Protein AF-A0A353NPL4-F1 (afdb_monomer_lite)

Structure (mmCIF, N/CA/C/O backbone):
data_AF-A0A353NPL4-F1
#
_entry.id   AF-A0A353NPL4-F1
#
loop_
_atom_site.group_PDB
_atom_site.id
_atom_site.type_symbol
_atom_site.label_atom_id
_atom_site.label_alt_id
_atom_site.label_comp_id
_atom_site.label_asym_id
_atom_site.label_entity_id
_atom_site.label_seq_id
_atom_site.pdbx_PDB_ins_code
_atom_site.Cartn_x
_atom_site.Cartn_y
_atom_site.Cartn_z
_atom_site.occupancy
_atom_site.B_iso_or_equiv
_atom_site.auth_seq_id
_atom_site.auth_comp_id
_atom_site.auth_asym_id
_atom_site.auth_atom_id
_atom_site.pdbx_PDB_model_num
ATOM 1 N N . ARG A 1 1 ? 13.552 -7.178 8.904 1.00 84.06 1 ARG A N 1
ATOM 2 C CA . ARG A 1 1 ? 13.589 -5.903 9.661 1.00 84.06 1 ARG A CA 1
ATOM 3 C C . ARG A 1 1 ? 12.251 -5.176 9.769 1.00 84.06 1 ARG A C 1
ATOM 5 O O . ARG A 1 1 ? 11.878 -4.903 10.892 1.00 84.06 1 ARG A O 1
ATOM 12 N N . ALA A 1 2 ? 11.529 -4.836 8.691 1.00 92.69 2 ALA A N 1
ATOM 13 C CA . ALA A 1 2 ? 10.219 -4.174 8.851 1.00 92.69 2 ALA A CA 1
ATOM 14 C C . ALA A 1 2 ? 9.229 -5.041 9.655 1.00 92.69 2 ALA A C 1
ATOM 16 O O . ALA A 1 2 ? 8.638 -4.564 10.614 1.00 92.69 2 ALA A O 1
ATOM 17 N N . GLU A 1 3 ? 9.131 -6.332 9.315 1.00 94.00 3 GLU A N 1
ATOM 18 C CA . GLU A 1 3 ? 8.279 -7.280 10.048 1.00 94.00 3 GLU A CA 1
ATOM 19 C C . GLU A 1 3 ? 8.716 -7.448 11.507 1.00 94.00 3 GLU A C 1
ATOM 21 O O . GLU A 1 3 ? 7.884 -7.305 12.385 1.00 94.00 3 GLU A O 1
ATOM 26 N N . GLU A 1 4 ? 10.010 -7.657 11.772 1.00 96.38 4 GLU A N 1
ATOM 27 C CA . GLU A 1 4 ? 10.558 -7.761 13.140 1.00 96.38 4 GLU A CA 1
ATOM 28 C C . GLU A 1 4 ? 10.195 -6.543 14.011 1.00 96.38 4 GLU A C 1
ATOM 30 O O . GLU A 1 4 ? 9.743 -6.695 15.138 1.00 96.38 4 GLU A O 1
ATOM 35 N N . LEU A 1 5 ? 10.339 -5.323 13.480 1.00 96.12 5 LEU A N 1
ATOM 36 C CA . LEU A 1 5 ? 10.001 -4.102 14.220 1.00 96.12 5 LEU A CA 1
ATOM 37 C C . LEU A 1 5 ? 8.493 -3.993 14.485 1.00 96.12 5 LEU A C 1
ATOM 39 O O . LEU A 1 5 ? 8.087 -3.559 15.561 1.00 96.12 5 LEU A O 1
ATOM 43 N N . ALA A 1 6 ? 7.661 -4.403 13.528 1.00 95.75 6 ALA A N 1
ATOM 44 C CA . ALA A 1 6 ? 6.217 -4.462 13.720 1.00 95.75 6 ALA A CA 1
ATOM 45 C C . ALA A 1 6 ? 5.819 -5.550 14.739 1.00 95.75 6 ALA A C 1
ATOM 47 O O . ALA A 1 6 ? 4.931 -5.314 15.552 1.00 95.75 6 ALA A O 1
ATOM 48 N N . GLU A 1 7 ? 6.506 -6.699 14.759 1.00 95.56 7 GLU A N 1
ATOM 49 C CA . GLU A 1 7 ? 6.334 -7.747 15.780 1.00 95.56 7 GLU A CA 1
ATOM 50 C C . GLU A 1 7 ? 6.684 -7.232 17.188 1.00 95.56 7 GLU A C 1
ATOM 52 O O . GLU A 1 7 ? 6.013 -7.580 18.158 1.00 95.56 7 GLU A O 1
ATOM 57 N N . GLU A 1 8 ? 7.673 -6.343 17.301 1.00 95.75 8 GLU A N 1
ATOM 58 C CA . GLU A 1 8 ? 8.025 -5.635 18.541 1.00 95.75 8 GLU A CA 1
ATOM 59 C C . GLU A 1 8 ? 7.064 -4.473 18.886 1.00 95.75 8 GLU A C 1
ATOM 61 O O . GLU A 1 8 ? 7.218 -3.824 19.923 1.00 95.75 8 GLU A O 1
ATOM 66 N N . GLY A 1 9 ? 6.063 -4.193 18.043 1.00 91.31 9 GLY A N 1
ATOM 67 C CA . GLY A 1 9 ? 5.085 -3.115 18.234 1.00 91.31 9 GLY A CA 1
ATOM 68 C C . GLY A 1 9 ? 5.601 -1.713 17.884 1.00 91.31 9 GLY A C 1
ATOM 69 O O . GLY A 1 9 ? 4.967 -0.711 18.224 1.00 91.31 9 GLY A O 1
ATOM 70 N N . LEU A 1 10 ? 6.744 -1.613 17.202 1.00 95.19 10 LEU A N 1
ATOM 71 C CA . LEU A 1 10 ? 7.374 -0.351 16.811 1.00 95.19 10 LEU A CA 1
ATOM 72 C C . LEU A 1 10 ? 6.780 0.178 15.499 1.00 95.19 10 LEU A C 1
ATOM 74 O O . LEU A 1 10 ? 7.412 0.144 14.444 1.00 95.19 10 LEU A O 1
ATOM 78 N N . LEU A 1 11 ? 5.55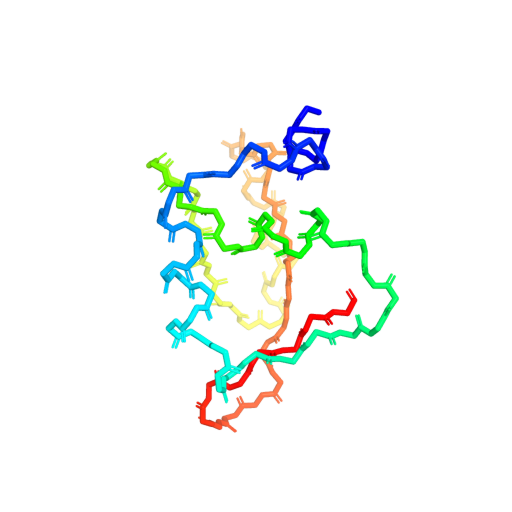6 0.699 15.584 1.00 94.12 11 LEU A N 1
ATOM 79 C CA . LEU A 1 11 ? 4.833 1.308 14.466 1.00 94.12 11 LEU A CA 1
ATOM 80 C C . LEU A 1 11 ? 4.696 2.826 14.654 1.00 94.12 11 LEU A C 1
ATOM 82 O O . LEU A 1 11 ? 4.482 3.300 15.776 1.00 94.12 11 LEU A O 1
ATOM 86 N N . PRO A 1 12 ? 4.763 3.626 13.576 1.00 94.88 12 PRO A N 1
ATOM 87 C CA . PRO A 1 12 ? 4.490 5.052 13.667 1.00 94.88 12 PRO A CA 1
ATOM 88 C C . PRO A 1 12 ? 3.014 5.303 13.992 1.00 94.88 12 PRO A C 1
ATOM 90 O O . PRO A 1 12 ? 2.123 4.609 13.509 1.00 94.88 12 PRO A O 1
ATOM 93 N N . ALA A 1 13 ? 2.729 6.379 14.731 1.00 94.94 13 ALA A N 1
ATOM 94 C CA . ALA A 1 13 ? 1.357 6.741 15.104 1.00 94.94 13 ALA A CA 1
ATOM 95 C C . ALA A 1 13 ? 0.415 6.928 13.893 1.00 94.94 13 ALA A C 1
ATOM 97 O O . ALA A 1 13 ? -0.797 6.757 14.008 1.00 94.94 13 ALA A O 1
ATOM 98 N N . GLY A 1 14 ? 0.970 7.277 12.726 1.00 96.31 14 GLY A N 1
ATOM 99 C CA . GLY A 1 14 ? 0.216 7.389 11.479 1.00 96.31 14 GLY A CA 1
ATOM 100 C C . GLY A 1 14 ? -0.364 6.061 10.984 1.00 96.31 14 GLY A C 1
ATOM 101 O O . GLY A 1 14 ? -1.412 6.084 10.347 1.00 96.31 14 GLY A O 1
ATOM 102 N N . ALA A 1 15 ? 0.250 4.920 11.323 1.00 96.00 15 ALA A N 1
ATOM 103 C CA . ALA A 1 15 ? -0.245 3.607 10.914 1.00 96.00 15 ALA A CA 1
ATOM 104 C C . ALA A 1 15 ? -1.635 3.313 11.499 1.00 96.00 15 ALA A C 1
ATOM 106 O O . ALA A 1 15 ? -2.531 2.867 10.786 1.00 96.00 15 ALA A O 1
ATOM 107 N N . TYR A 1 16 ? -1.857 3.664 12.769 1.00 94.25 16 TYR A N 1
ATOM 108 C CA . TYR A 1 16 ? -3.162 3.503 13.416 1.00 94.25 16 TYR A CA 1
ATOM 109 C C . TYR A 1 16 ? -4.244 4.358 12.747 1.00 94.25 16 TYR A C 1
ATOM 111 O O . TYR A 1 16 ? -5.320 3.854 12.443 1.00 94.25 16 TYR A O 1
ATOM 119 N N . ARG A 1 17 ? -3.932 5.619 12.414 1.00 96.38 17 ARG A N 1
ATOM 120 C CA . ARG A 1 17 ? -4.877 6.509 11.714 1.00 96.38 17 ARG A CA 1
ATOM 121 C C . ARG A 1 17 ? -5.228 5.996 10.317 1.00 96.38 17 ARG A C 1
ATOM 123 O O . ARG A 1 17 ? -6.377 6.094 9.901 1.00 96.38 17 ARG A O 1
ATOM 130 N N . ASN A 1 18 ? -4.250 5.448 9.595 1.00 97.31 18 ASN A N 1
ATOM 131 C CA . ASN A 1 18 ? -4.481 4.846 8.281 1.00 97.31 18 ASN A CA 1
ATOM 132 C C . ASN A 1 18 ? -5.389 3.614 8.379 1.00 97.31 18 ASN A C 1
ATOM 134 O O . ASN A 1 18 ? -6.272 3.440 7.541 1.00 97.31 18 ASN A O 1
ATOM 138 N N . ARG A 1 19 ? -5.194 2.782 9.410 1.00 95.50 19 ARG A N 1
ATOM 139 C CA . ARG A 1 19 ? -6.038 1.613 9.681 1.00 95.50 19 ARG A CA 1
ATOM 140 C C . ARG A 1 19 ? -7.477 2.012 9.997 1.00 95.50 19 ARG A C 1
ATOM 142 O O . ARG A 1 19 ? -8.382 1.507 9.343 1.00 95.50 19 ARG A O 1
ATOM 149 N N . GLU A 1 20 ? -7.674 2.943 10.930 1.00 96.12 20 GLU A N 1
ATOM 150 C CA . GLU A 1 20 ? -8.997 3.482 11.287 1.00 96.12 20 GLU A CA 1
ATOM 151 C C . GLU A 1 20 ? -9.720 4.067 10.065 1.00 96.12 20 GLU A C 1
ATOM 153 O O . GLU A 1 20 ? -10.909 3.843 9.873 1.00 96.12 20 GLU A O 1
ATOM 158 N N . TYR A 1 21 ? -9.002 4.777 9.189 1.00 95.94 21 TYR A N 1
ATOM 159 C CA . TYR A 1 21 ? -9.596 5.380 7.995 1.00 95.94 21 TYR A CA 1
ATOM 160 C C . TYR A 1 21 ? -10.189 4.352 7.016 1.00 95.94 21 TYR A C 1
ATOM 162 O O . TYR A 1 21 ? -11.210 4.624 6.383 1.00 95.94 21 TYR A O 1
ATOM 170 N N . ILE A 1 22 ? -9.555 3.185 6.864 1.00 94.94 22 ILE A N 1
ATOM 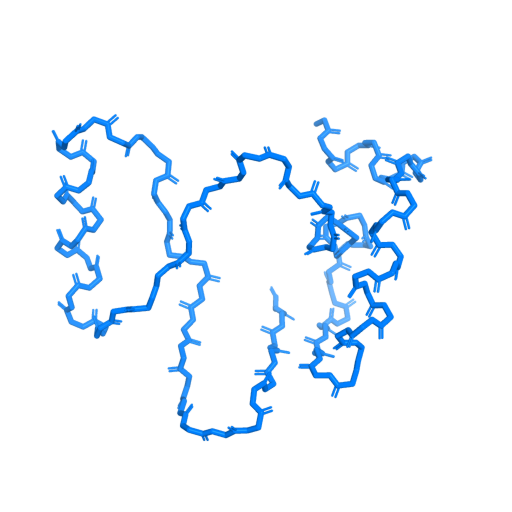171 C CA . ILE A 1 22 ? -9.920 2.194 5.839 1.00 94.94 22 ILE A CA 1
ATOM 172 C C . ILE A 1 22 ? -10.654 0.969 6.402 1.00 94.94 22 ILE A C 1
ATOM 174 O O . ILE A 1 22 ? -11.074 0.115 5.625 1.00 94.94 22 ILE A O 1
ATOM 178 N N . GLU A 1 23 ? -10.848 0.869 7.721 1.00 93.88 23 GLU A N 1
ATOM 179 C CA . GLU A 1 23 ? -11.407 -0.320 8.387 1.00 93.88 23 GLU A CA 1
ATOM 180 C C . GLU A 1 23 ? -12.753 -0.788 7.802 1.00 93.88 23 GLU A C 1
ATOM 182 O O . GLU A 1 23 ? -12.987 -1.986 7.672 1.00 93.88 23 GLU A O 1
ATOM 187 N N . GLY A 1 24 ? -13.609 0.142 7.362 1.00 94.50 24 GLY A N 1
ATOM 188 C CA . GLY A 1 24 ? -14.904 -0.167 6.741 1.00 94.50 24 GLY A CA 1
ATOM 189 C C . GLY A 1 24 ? -14.824 -0.675 5.295 1.00 94.50 24 GLY A C 1
ATOM 190 O O . GLY A 1 24 ? -15.826 -1.134 4.748 1.00 94.50 24 GLY A O 1
ATOM 191 N N . HIS A 1 25 ? -13.649 -0.596 4.672 1.00 95.38 25 HIS A N 1
ATOM 192 C CA . HIS A 1 25 ? -13.409 -0.948 3.273 1.00 95.38 25 HIS A CA 1
ATOM 193 C C . HIS A 1 25 ? -12.388 -2.074 3.099 1.00 95.38 25 HIS A C 1
ATOM 195 O O . HIS A 1 25 ? -12.161 -2.498 1.968 1.00 95.38 25 HIS A O 1
ATOM 201 N N . ILE A 1 26 ? -11.776 -2.579 4.173 1.00 95.31 26 ILE A N 1
ATOM 202 C CA . ILE A 1 26 ? -10.759 -3.632 4.104 1.00 95.31 26 ILE A CA 1
ATOM 203 C C . ILE A 1 26 ? -11.220 -4.914 4.801 1.00 95.31 26 ILE A C 1
ATOM 205 O O . ILE A 1 26 ? -11.743 -4.895 5.910 1.00 95.31 26 ILE A O 1
ATOM 209 N N . GLN A 1 27 ? -10.997 -6.052 4.149 1.00 95.00 27 GLN A N 1
ATOM 210 C CA . GLN A 1 27 ? -11.197 -7.382 4.716 1.00 95.00 27 GLN A CA 1
ATOM 211 C C . GLN A 1 27 ? -9.868 -8.130 4.720 1.00 95.00 27 GLN A C 1
ATOM 213 O O . GLN A 1 27 ? -9.252 -8.326 3.672 1.00 95.00 27 GLN A O 1
ATOM 218 N N . ILE A 1 28 ? -9.436 -8.547 5.906 1.00 94.50 28 ILE A N 1
ATOM 219 C CA . ILE A 1 28 ? -8.176 -9.253 6.133 1.00 94.50 28 ILE A CA 1
ATOM 220 C C . ILE A 1 28 ? -8.512 -10.691 6.506 1.00 94.50 28 ILE A C 1
ATOM 222 O O . ILE A 1 28 ? -9.323 -10.910 7.402 1.00 94.50 28 ILE A O 1
ATOM 226 N N . ARG A 1 29 ? -7.925 -11.668 5.811 1.00 90.12 29 ARG A N 1
ATOM 227 C CA . ARG A 1 29 ? -8.135 -13.084 6.137 1.00 90.12 29 ARG A CA 1
ATOM 228 C C . ARG A 1 29 ? -7.408 -13.495 7.422 1.00 90.12 29 ARG A C 1
ATOM 230 O O . ARG A 1 29 ? -6.313 -13.017 7.708 1.00 90.12 29 ARG A O 1
ATOM 237 N N . ASP A 1 30 ? -8.006 -14.441 8.147 1.00 82.25 30 ASP A N 1
ATOM 238 C CA . ASP A 1 30 ? -7.605 -14.854 9.505 1.00 82.25 30 ASP A CA 1
ATOM 239 C C . ASP A 1 30 ? -6.204 -15.485 9.611 1.00 82.25 30 ASP A C 1
ATOM 241 O O . ASP A 1 30 ? -5.687 -15.684 10.707 1.00 82.25 30 ASP A O 1
ATOM 245 N N . ASN A 1 31 ? -5.574 -15.837 8.490 1.00 89.25 31 ASN A N 1
ATOM 246 C CA . ASN A 1 31 ? -4.303 -16.560 8.445 1.00 89.25 31 ASN A CA 1
ATOM 247 C C . ASN A 1 31 ? -3.072 -15.659 8.242 1.00 89.25 31 ASN A C 1
ATOM 249 O O . ASN A 1 31 ? -1.972 -16.175 8.032 1.00 89.25 31 ASN A O 1
ATOM 253 N N . LEU A 1 32 ? -3.237 -14.335 8.279 1.00 91.50 32 LEU A N 1
ATOM 254 C CA . LEU A 1 32 ? -2.134 -13.391 8.121 1.00 91.50 32 LEU A CA 1
ATOM 255 C C . LEU A 1 32 ? -1.511 -13.030 9.472 1.00 91.50 32 LEU A C 1
ATOM 257 O O . LEU A 1 32 ? -2.200 -12.815 10.467 1.00 91.50 32 LEU A O 1
ATOM 261 N N . ARG A 1 33 ? -0.176 -12.938 9.505 1.00 93.25 33 ARG A N 1
ATOM 262 C CA . ARG A 1 33 ? 0.545 -12.464 10.693 1.00 93.25 33 ARG A CA 1
ATOM 263 C C . ARG A 1 33 ? 0.173 -11.008 10.965 1.00 93.25 33 ARG A C 1
ATOM 265 O O . ARG A 1 33 ? 0.198 -10.192 10.044 1.00 93.25 33 ARG A O 1
ATOM 272 N N . GLN A 1 34 ? -0.082 -10.675 12.232 1.00 92.81 34 GLN A N 1
ATOM 273 C CA . GLN A 1 34 ? -0.463 -9.317 12.639 1.00 92.81 34 GLN A CA 1
ATOM 274 C C . GLN A 1 34 ? 0.565 -8.272 12.183 1.00 92.81 34 GLN A C 1
ATOM 276 O O . GLN A 1 34 ? 0.180 -7.263 11.609 1.00 92.81 34 GLN A O 1
ATOM 281 N N . ALA A 1 35 ? 1.862 -8.566 12.305 1.00 94.88 35 ALA A N 1
ATOM 282 C CA . ALA A 1 35 ? 2.920 -7.679 11.827 1.00 94.88 35 ALA A CA 1
ATOM 283 C C . ALA A 1 35 ? 2.843 -7.403 10.315 1.00 94.88 35 ALA A C 1
ATOM 285 O O . ALA A 1 35 ? 2.993 -6.263 9.887 1.00 94.88 35 ALA A O 1
ATOM 286 N N . SER A 1 36 ? 2.559 -8.419 9.490 1.00 94.12 36 SER A N 1
ATOM 287 C CA . SER A 1 36 ? 2.389 -8.233 8.042 1.00 94.12 36 SER A CA 1
ATOM 288 C C . SER A 1 36 ? 1.159 -7.376 7.727 1.00 94.12 36 SER A C 1
ATOM 290 O O . SER A 1 36 ? 1.197 -6.568 6.805 1.00 94.12 36 SER A O 1
ATOM 292 N N . VAL A 1 37 ? 0.088 -7.528 8.510 1.00 94.62 37 VAL A N 1
ATOM 293 C CA . VAL A 1 37 ? -1.118 -6.699 8.418 1.00 94.62 37 VAL A CA 1
ATOM 294 C C . VAL A 1 37 ? -0.831 -5.254 8.815 1.00 94.62 37 VAL A C 1
ATOM 296 O O . VAL A 1 37 ? -1.230 -4.338 8.104 1.00 94.62 37 VAL A O 1
ATOM 299 N N . ASP A 1 38 ? -0.120 -5.037 9.917 1.00 95.19 38 ASP A N 1
ATOM 300 C CA . ASP A 1 38 ? 0.180 -3.698 10.419 1.00 95.19 38 ASP A CA 1
ATOM 301 C C . ASP A 1 38 ? 1.034 -2.894 9.434 1.00 95.19 38 ASP A C 1
ATOM 303 O O . ASP A 1 38 ? 0.790 -1.704 9.225 1.00 95.19 38 ASP A O 1
ATOM 307 N N . LEU A 1 39 ? 1.968 -3.558 8.747 1.00 95.88 39 LEU A N 1
ATOM 308 C CA . LEU A 1 39 ? 2.787 -2.938 7.706 1.00 95.88 39 LEU A CA 1
ATOM 309 C C . LEU A 1 39 ? 1.981 -2.435 6.498 1.00 95.88 39 LEU A C 1
ATOM 311 O O . LEU A 1 39 ? 2.451 -1.534 5.808 1.00 95.88 39 LEU A O 1
ATOM 315 N N . LEU A 1 40 ? 0.772 -2.950 6.242 1.00 95.50 40 LEU A N 1
ATOM 316 C CA . LEU A 1 40 ? -0.089 -2.437 5.163 1.00 95.50 40 LEU A CA 1
ATOM 317 C C . LEU A 1 40 ? -0.566 -1.006 5.423 1.00 95.50 40 LEU A C 1
ATOM 319 O O . LEU A 1 40 ? -0.950 -0.306 4.487 1.00 95.50 40 LEU A O 1
ATOM 323 N N . PHE A 1 41 ? -0.553 -0.578 6.685 1.00 96.44 41 PHE A N 1
ATOM 324 C CA . PHE A 1 41 ? -1.002 0.745 7.099 1.00 96.44 41 PHE A CA 1
ATOM 325 C C . PHE A 1 41 ? 0.161 1.706 7.364 1.00 96.44 41 PHE A C 1
ATOM 327 O O . PHE A 1 41 ? -0.077 2.881 7.650 1.00 96.44 41 PHE A O 1
ATOM 334 N N . ASP A 1 42 ? 1.409 1.245 7.256 1.00 96.81 42 ASP A N 1
ATOM 335 C CA . ASP A 1 42 ? 2.594 2.056 7.519 1.00 96.81 42 ASP A CA 1
ATOM 336 C C . ASP A 1 42 ? 2.691 3.267 6.557 1.00 96.81 42 ASP A C 1
ATOM 338 O O . ASP A 1 42 ? 2.625 3.103 5.334 1.00 96.81 42 ASP A O 1
ATOM 342 N N . PRO A 1 43 ? 2.843 4.506 7.062 1.00 95.25 43 PRO A N 1
ATOM 343 C CA . PRO A 1 43 ? 3.018 5.686 6.225 1.00 95.25 43 PRO A CA 1
ATOM 344 C C . PRO A 1 43 ? 4.355 5.656 5.474 1.00 95.25 43 PRO A C 1
ATOM 346 O O . PRO A 1 43 ? 5.429 5.712 6.070 1.00 95.25 43 PRO A O 1
ATOM 349 N N . GLN A 1 44 ? 4.300 5.681 4.145 1.00 94.62 44 GLN A N 1
ATOM 350 C CA . GLN A 1 44 ? 5.494 5.664 3.300 1.00 94.62 44 GLN A CA 1
ATOM 351 C C . GLN A 1 44 ? 5.928 7.086 2.910 1.00 94.62 44 GLN A C 1
ATOM 353 O O . GLN A 1 44 ? 5.251 7.768 2.139 1.00 94.62 44 GLN A O 1
ATOM 358 N N . THR A 1 45 ? 7.090 7.535 3.396 1.00 94.38 45 THR A N 1
ATOM 359 C CA . THR A 1 45 ? 7.725 8.774 2.905 1.00 94.38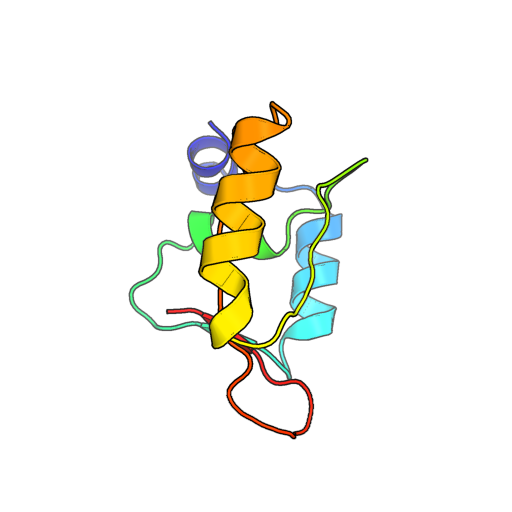 45 THR A CA 1
ATOM 360 C C . THR A 1 45 ? 8.442 8.485 1.590 1.00 94.38 45 THR A C 1
ATOM 362 O O . THR A 1 45 ? 9.318 7.626 1.556 1.00 94.38 45 THR A O 1
ATOM 365 N N . SER A 1 46 ? 8.096 9.202 0.516 1.00 94.31 46 SER A N 1
ATOM 366 C CA . SER A 1 46 ? 8.674 8.982 -0.824 1.00 94.31 46 SER A CA 1
ATOM 367 C C . SER A 1 46 ? 8.530 7.533 -1.312 1.00 94.31 46 SER A C 1
ATOM 369 O O . SER A 1 46 ? 9.471 6.952 -1.852 1.00 94.31 46 SER A O 1
ATOM 371 N N . GLY A 1 47 ? 7.351 6.946 -1.083 1.00 92.12 47 GLY A N 1
ATOM 372 C CA . GLY A 1 47 ? 7.035 5.579 -1.488 1.00 92.12 47 GLY A CA 1
ATOM 373 C C . GLY A 1 47 ? 7.071 5.348 -3.003 1.00 92.12 47 GLY A C 1
ATOM 374 O O . GLY A 1 47 ? 7.325 6.245 -3.809 1.00 92.12 47 GLY A O 1
ATOM 375 N N . GLY A 1 48 ? 6.802 4.103 -3.390 1.00 92.81 48 GLY A N 1
ATOM 376 C CA . GLY A 1 48 ? 6.725 3.705 -4.793 1.00 92.81 48 GLY A CA 1
ATOM 377 C C . GLY A 1 48 ? 5.453 4.178 -5.500 1.00 92.81 48 GLY A C 1
ATOM 378 O O . GLY A 1 48 ? 4.557 4.783 -4.914 1.00 92.81 48 GLY A O 1
ATOM 379 N N . LEU A 1 49 ? 5.366 3.844 -6.785 1.00 94.31 49 LEU A N 1
ATOM 380 C CA . LEU A 1 49 ? 4.181 4.089 -7.597 1.00 94.31 49 LEU A CA 1
ATOM 381 C C . LEU A 1 49 ? 3.258 2.859 -7.590 1.00 94.31 49 LEU A C 1
ATOM 383 O O . LEU A 1 49 ? 3.709 1.748 -7.868 1.00 94.31 49 LEU A O 1
ATOM 387 N N . LEU A 1 50 ? 1.961 3.073 -7.35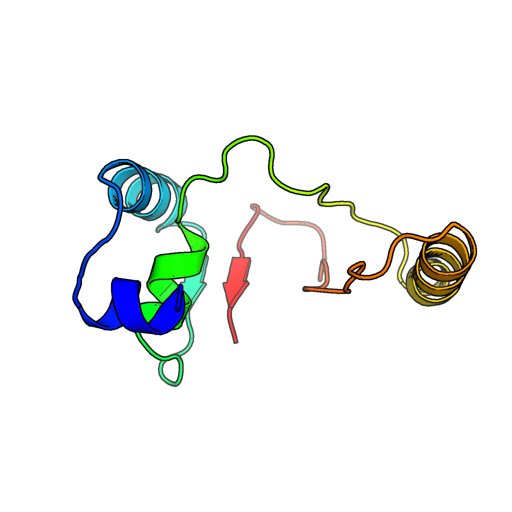3 1.00 95.81 50 LEU A N 1
ATOM 388 C CA . LEU A 1 50 ? 0.905 2.076 -7.548 1.00 95.81 50 LEU A CA 1
ATOM 389 C C . LEU A 1 50 ? 0.075 2.448 -8.783 1.00 95.81 50 LEU A C 1
ATOM 391 O O . LEU A 1 50 ? -0.472 3.545 -8.857 1.00 95.81 50 LEU A O 1
ATOM 395 N N . ILE A 1 51 ? -0.026 1.535 -9.750 1.00 95.38 51 ILE A N 1
ATOM 396 C CA . ILE A 1 51 ? -0.793 1.727 -10.990 1.00 95.38 51 ILE A CA 1
ATOM 397 C C . ILE A 1 51 ? -1.668 0.516 -11.293 1.00 95.38 51 ILE A C 1
ATOM 399 O O . ILE A 1 51 ? -1.289 -0.622 -11.024 1.00 95.38 51 ILE A O 1
ATOM 403 N N . ALA A 1 52 ? -2.818 0.774 -11.913 1.00 95.94 52 ALA A N 1
ATOM 404 C CA . ALA A 1 52 ? -3.687 -0.248 -12.478 1.00 95.94 52 ALA A CA 1
ATOM 405 C C . ALA A 1 52 ? -3.570 -0.236 -14.007 1.00 95.94 52 ALA A C 1
ATOM 407 O O . ALA A 1 52 ? -3.646 0.819 -14.638 1.00 95.94 52 ALA A O 1
ATOM 408 N N . VAL A 1 53 ? -3.400 -1.414 -14.604 1.00 96.94 53 VAL A N 1
ATOM 409 C CA . VAL A 1 53 ? -3.361 -1.606 -16.059 1.00 96.94 53 VAL A CA 1
ATOM 410 C C . VAL A 1 53 ? -4.236 -2.797 -16.452 1.00 96.94 53 VAL A C 1
ATOM 412 O O . VAL A 1 53 ? -4.451 -3.674 -15.614 1.00 96.94 53 VAL A O 1
ATOM 415 N N . PRO A 1 54 ? -4.725 -2.861 -17.706 1.00 96.94 54 PRO A N 1
ATOM 416 C CA . PRO A 1 54 ? -5.376 -4.062 -18.222 1.00 96.94 54 PRO A CA 1
ATOM 417 C C . PRO A 1 54 ? -4.495 -5.303 -18.036 1.00 96.94 54 PRO A C 1
ATOM 419 O O . PRO A 1 54 ? -3.276 -5.235 -18.233 1.00 96.94 54 PRO A O 1
ATOM 422 N N . GLU A 1 55 ? -5.106 -6.425 -17.653 1.00 96.25 55 GLU A N 1
ATOM 423 C CA . GLU A 1 55 ? -4.404 -7.657 -17.270 1.00 96.25 55 GLU A CA 1
ATOM 424 C C . GLU A 1 55 ? -3.479 -8.155 -18.388 1.00 96.25 55 GLU A C 1
ATOM 426 O O . GLU A 1 55 ? -2.321 -8.495 -18.139 1.00 96.25 55 GLU A O 1
ATOM 431 N N . GLU A 1 56 ? -3.927 -8.066 -19.642 1.00 97.44 56 GLU A N 1
ATOM 432 C CA . GLU A 1 56 ? -3.159 -8.466 -20.820 1.00 97.44 56 GLU A CA 1
ATOM 433 C C . GLU A 1 56 ? -1.900 -7.614 -21.060 1.00 97.44 56 GLU A C 1
ATOM 435 O O . GLU A 1 56 ? -1.000 -8.015 -21.800 1.00 97.44 56 GLU A O 1
ATOM 440 N N . ARG A 1 57 ? -1.801 -6.436 -20.430 1.00 97.75 57 ARG A N 1
ATOM 441 C CA . ARG A 1 57 ? -0.637 -5.539 -20.530 1.00 97.75 57 ARG A CA 1
ATOM 442 C C . ARG A 1 57 ? 0.340 -5.691 -19.368 1.00 97.75 57 ARG A C 1
ATOM 444 O O . ARG A 1 57 ? 1.481 -5.245 -19.499 1.00 97.75 57 ARG A O 1
ATOM 451 N N . GLY A 1 58 ? -0.072 -6.314 -18.262 1.00 96.44 58 GLY A N 1
ATOM 452 C CA . GLY A 1 58 ? 0.704 -6.372 -17.019 1.00 96.44 58 GLY A CA 1
ATOM 453 C C . GLY A 1 58 ? 2.082 -7.012 -17.193 1.00 96.44 58 GLY A C 1
ATOM 454 O O . GLY A 1 58 ? 3.091 -6.423 -16.809 1.00 96.44 58 GLY A O 1
ATOM 455 N N . GLY A 1 59 ? 2.146 -8.173 -17.854 1.00 95.38 59 GLY A N 1
ATOM 456 C CA . GLY A 1 59 ? 3.413 -8.876 -18.091 1.00 95.38 59 GLY A CA 1
ATOM 457 C C . GLY A 1 59 ? 4.388 -8.081 -18.966 1.00 95.38 59 GLY A C 1
ATOM 458 O O . GLY A 1 59 ? 5.567 -7.964 -18.638 1.00 95.38 59 GLY A O 1
ATOM 459 N N . ARG A 1 60 ? 3.890 -7.463 -20.048 1.00 97.00 60 ARG A N 1
ATOM 460 C CA . ARG A 1 60 ? 4.711 -6.618 -20.931 1.00 97.00 60 ARG A CA 1
ATOM 461 C C . ARG A 1 60 ? 5.245 -5.387 -20.199 1.00 97.00 60 ARG A C 1
ATOM 463 O O . ARG A 1 60 ? 6.387 -5.000 -20.429 1.00 97.00 60 ARG A O 1
ATOM 470 N N . LEU A 1 61 ? 4.427 -4.772 -19.346 1.00 96.44 61 LEU A N 1
ATOM 471 C CA . LEU A 1 61 ? 4.840 -3.628 -18.542 1.00 96.44 61 LEU A CA 1
ATOM 472 C C . LEU A 1 61 ? 5.956 -4.010 -17.566 1.00 96.44 61 LEU A C 1
ATOM 474 O O . LEU A 1 61 ? 6.981 -3.338 -17.553 1.00 96.44 61 LEU A O 1
ATOM 478 N N . LEU A 1 62 ? 5.787 -5.092 -16.799 1.00 95.75 62 LEU A N 1
ATOM 479 C CA . LEU A 1 62 ? 6.812 -5.557 -15.859 1.00 95.75 62 LEU A CA 1
ATOM 480 C C . LEU A 1 62 ? 8.150 -5.815 -16.559 1.00 95.75 62 LEU A C 1
ATOM 482 O O . LEU A 1 62 ? 9.163 -5.263 -16.141 1.00 95.75 62 LEU A O 1
ATOM 486 N N . ALA A 1 63 ? 8.138 -6.560 -17.668 1.00 95.50 63 ALA A N 1
ATOM 487 C CA . ALA A 1 63 ? 9.350 -6.838 -18.436 1.00 95.50 63 ALA A CA 1
ATOM 488 C C . ALA A 1 63 ? 10.016 -5.554 -18.964 1.00 95.50 63 ALA A C 1
ATOM 490 O O . ALA A 1 63 ? 11.238 -5.426 -18.925 1.00 95.50 63 ALA A O 1
ATOM 491 N N . GLY A 1 64 ? 9.225 -4.583 -19.434 1.00 97.00 64 GLY A N 1
ATOM 492 C CA . GLY A 1 64 ? 9.742 -3.291 -19.888 1.00 97.00 64 GLY A CA 1
ATOM 493 C C . GLY A 1 64 ? 10.369 -2.460 -18.764 1.00 97.00 64 GLY A C 1
ATOM 494 O O . GLY A 1 64 ? 11.409 -1.840 -18.973 1.00 97.00 64 GLY A O 1
ATOM 495 N N . LEU A 1 65 ? 9.772 -2.465 -17.567 1.00 96.31 65 LEU A N 1
ATOM 496 C CA . LEU A 1 65 ? 10.309 -1.764 -16.395 1.00 96.31 65 LEU A CA 1
ATOM 497 C C . LEU A 1 65 ? 11.615 -2.408 -15.908 1.00 96.31 65 LEU A C 1
ATOM 499 O O . LEU A 1 65 ? 12.574 -1.695 -15.617 1.00 96.31 65 LEU A O 1
ATOM 503 N N . GLU A 1 66 ? 11.683 -3.740 -15.887 1.00 95.38 66 GLU A N 1
ATOM 504 C CA . GLU A 1 66 ? 12.910 -4.470 -15.554 1.00 95.38 66 GLU A CA 1
ATOM 505 C C . GLU A 1 66 ? 14.035 -4.165 -16.554 1.00 95.38 66 GLU A C 1
ATOM 507 O O . GLU A 1 66 ? 15.150 -3.843 -16.145 1.00 95.38 66 GLU A O 1
ATOM 512 N N . GLN A 1 67 ? 13.741 -4.168 -17.861 1.00 96.56 67 GLN A N 1
ATOM 513 C CA . GLN A 1 67 ? 14.705 -3.792 -18.908 1.00 96.56 67 GLN A CA 1
ATOM 514 C C . GLN A 1 67 ? 15.174 -2.334 -18.794 1.00 96.56 67 GLN A C 1
ATOM 516 O O . GLN A 1 67 ? 16.308 -2.026 -19.152 1.00 96.56 67 GLN A O 1
ATOM 521 N N . ALA A 1 68 ? 14.328 -1.444 -18.270 1.00 97.00 68 ALA A N 1
ATOM 522 C CA . ALA A 1 68 ? 14.676 -0.053 -17.986 1.00 97.00 68 ALA A CA 1
ATOM 523 C C . ALA A 1 68 ? 15.489 0.129 -16.685 1.00 97.00 68 ALA A C 1
ATOM 525 O O . ALA A 1 68 ? 15.821 1.258 -16.328 1.00 97.00 68 ALA A O 1
ATOM 526 N N . GLY A 1 69 ? 15.8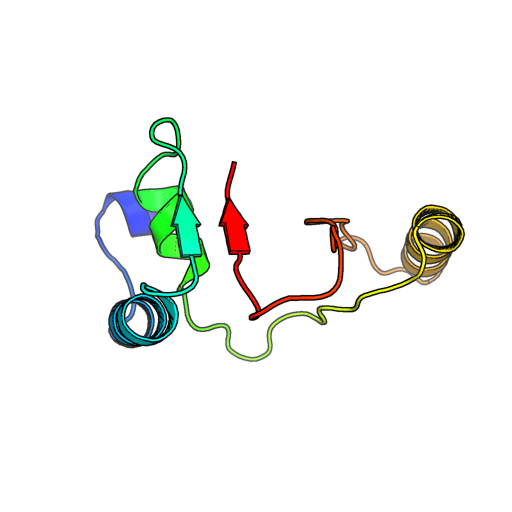18 -0.957 -15.975 1.00 96.25 69 GLY A N 1
ATOM 527 C CA . GLY A 1 69 ? 16.642 -0.938 -14.764 1.00 96.25 69 GLY A CA 1
ATOM 528 C C . GLY A 1 69 ? 15.863 -0.806 -13.451 1.00 96.25 69 GLY A C 1
ATOM 529 O O . GLY A 1 69 ? 16.472 -0.589 -12.403 1.00 96.25 69 GLY A O 1
ATOM 530 N N . LEU A 1 70 ? 14.533 -0.945 -13.463 1.00 94.56 70 LEU A N 1
ATOM 531 C CA . LEU A 1 70 ? 13.710 -0.889 -12.252 1.00 94.56 70 LEU A CA 1
ATOM 532 C C . LEU A 1 70 ? 13.566 -2.291 -11.634 1.00 94.56 70 LEU A C 1
ATOM 534 O O . LEU A 1 70 ? 12.711 -3.080 -12.022 1.00 94.56 70 LEU A O 1
ATOM 538 N N . ALA A 1 71 ? 14.401 -2.600 -10.637 1.00 80.19 71 ALA A N 1
ATOM 539 C CA . ALA A 1 71 ? 14.583 -3.966 -10.121 1.00 80.19 71 ALA A CA 1
ATOM 540 C C . ALA A 1 71 ? 13.464 -4.511 -9.196 1.00 80.19 71 ALA A C 1
ATOM 542 O O . ALA A 1 71 ? 13.469 -5.692 -8.845 1.00 80.19 71 ALA A O 1
ATOM 543 N N . ASN A 1 72 ? 12.483 -3.692 -8.796 1.00 88.31 72 ASN A N 1
ATOM 544 C CA . ASN A 1 72 ? 11.511 -4.046 -7.746 1.00 88.31 72 ASN A CA 1
ATOM 545 C C . ASN A 1 72 ? 10.041 -3.833 -8.139 1.00 88.31 72 ASN A C 1
ATOM 547 O O . ASN A 1 72 ? 9.177 -3.688 -7.276 1.00 88.31 72 ASN A O 1
ATOM 551 N N . CYS A 1 73 ? 9.727 -3.828 -9.433 1.00 94.69 73 CYS A N 1
ATOM 552 C CA . CYS A 1 73 ? 8.341 -3.768 -9.892 1.00 94.69 73 CYS A CA 1
ATOM 553 C C . CYS A 1 73 ? 7.631 -5.104 -9.620 1.00 94.69 73 CYS A C 1
ATOM 555 O O . CYS A 1 73 ? 8.159 -6.170 -9.943 1.00 94.69 73 CYS A O 1
ATOM 557 N N . ARG A 1 74 ? 6.446 -5.067 -9.002 1.00 95.62 74 ARG A N 1
ATOM 558 C CA . ARG A 1 74 ? 5.676 -6.264 -8.631 1.00 95.62 74 ARG A CA 1
ATOM 559 C C . ARG A 1 74 ? 4.192 -6.057 -8.904 1.00 95.62 74 ARG A C 1
ATOM 561 O O . ARG A 1 74 ? 3.664 -4.968 -8.695 1.00 95.62 74 ARG A O 1
ATOM 568 N N . VAL A 1 75 ? 3.516 -7.122 -9.330 1.00 96.44 75 VAL A N 1
ATOM 569 C CA . VAL A 1 75 ? 2.051 -7.190 -9.276 1.00 96.44 75 VAL A CA 1
ATOM 570 C C . VAL A 1 75 ? 1.670 -7.551 -7.845 1.00 96.44 75 VAL A C 1
ATOM 572 O O . VAL A 1 75 ? 2.084 -8.592 -7.345 1.00 96.44 75 VAL A O 1
ATOM 575 N N . VAL A 1 76 ? 0.901 -6.679 -7.196 1.00 95.81 76 VAL A N 1
ATOM 576 C CA . VAL A 1 76 ? 0.504 -6.819 -5.782 1.00 95.81 76 VAL A CA 1
ATOM 577 C C . VAL A 1 76 ? -0.992 -7.088 -5.598 1.00 95.81 76 VAL A C 1
ATOM 579 O O . VAL A 1 76 ? -1.459 -7.243 -4.477 1.00 95.81 76 VAL A O 1
ATOM 582 N N . GLY A 1 77 ? -1.765 -7.149 -6.685 1.00 96.19 77 GLY A N 1
ATOM 583 C CA . GLY A 1 77 ? -3.204 -7.376 -6.617 1.00 96.19 77 GLY A CA 1
ATOM 584 C C . GLY A 1 77 ? -3.891 -7.296 -7.975 1.00 96.19 77 GLY A C 1
ATOM 585 O O . GLY A 1 77 ? -3.244 -7.141 -9.013 1.00 96.19 77 GLY A O 1
ATOM 586 N N . ARG A 1 78 ? -5.221 -7.416 -7.958 1.00 95.94 78 ARG A N 1
ATOM 587 C CA . ARG A 1 78 ? -6.092 -7.339 -9.139 1.00 95.94 78 ARG A CA 1
ATOM 588 C C . ARG A 1 78 ? -7.349 -6.544 -8.801 1.00 95.94 78 ARG A C 1
ATOM 590 O O . ARG A 1 78 ? -7.888 -6.679 -7.707 1.00 95.94 78 ARG A O 1
ATOM 597 N N . VAL A 1 79 ? -7.836 -5.762 -9.761 1.00 95.44 79 VAL A N 1
ATOM 598 C CA . VAL A 1 79 ? -9.161 -5.135 -9.687 1.00 95.44 79 VAL A CA 1
ATOM 599 C C . VAL A 1 79 ? -10.174 -6.134 -10.235 1.00 95.44 79 VAL A C 1
ATOM 601 O O . VAL A 1 79 ? -10.070 -6.539 -11.389 1.00 95.44 79 VAL A O 1
ATOM 604 N N . LEU A 1 80 ? -11.130 -6.559 -9.408 1.00 93.94 80 LEU A N 1
ATOM 605 C CA . LEU A 1 80 ? -12.083 -7.618 -9.771 1.00 93.94 80 LEU A CA 1
ATOM 606 C C . LEU A 1 80 ? -13.353 -7.095 -10.460 1.00 93.94 80 LEU A C 1
ATOM 608 O O . LEU A 1 80 ? -14.097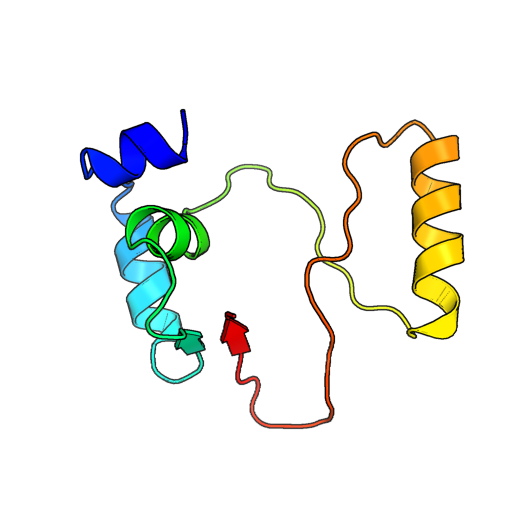 -7.874 -11.047 1.00 93.94 80 LEU A O 1
ATOM 612 N N . GLY A 1 81 ? -13.608 -5.788 -10.404 1.00 89.75 81 GLY A N 1
ATOM 613 C CA . GLY A 1 81 ? -14.766 -5.162 -11.032 1.00 89.75 81 GLY A CA 1
ATOM 614 C C . GLY A 1 81 ? -15.006 -3.744 -10.525 1.00 89.75 81 GLY A C 1
ATOM 615 O O . GLY A 1 81 ? -14.239 -3.212 -9.723 1.00 89.75 81 GLY A O 1
ATOM 616 N N . SER A 1 82 ? -16.090 -3.133 -10.996 1.00 88.12 82 SER A N 1
ATOM 617 C CA . SER A 1 82 ? -16.611 -1.879 -10.448 1.00 88.12 82 SER A CA 1
ATOM 618 C C . SER A 1 82 ? -17.271 -2.115 -9.089 1.00 88.12 82 SER A C 1
ATOM 620 O O . SER A 1 82 ? -17.941 -3.129 -8.901 1.00 88.12 82 SER A O 1
ATOM 622 N N . GLY A 1 83 ? -17.157 -1.167 -8.161 1.00 85.69 83 GLY A N 1
ATOM 623 C CA . GLY A 1 83 ? -17.794 -1.285 -6.853 1.00 85.69 83 GLY A CA 1
ATOM 624 C C . GLY A 1 83 ? -17.488 -0.110 -5.934 1.00 85.69 83 GLY A C 1
ATOM 625 O O . GLY A 1 83 ? -17.058 0.949 -6.382 1.00 85.69 83 GLY A O 1
ATOM 626 N N . THR A 1 84 ? -17.692 -0.322 -4.637 1.00 82.31 84 THR A N 1
ATOM 627 C CA . THR A 1 84 ? -17.569 0.697 -3.581 1.00 82.31 84 THR A CA 1
ATOM 628 C C . THR A 1 84 ? -16.145 0.876 -3.045 1.00 82.31 84 THR A C 1
ATOM 630 O O . THR A 1 84 ? -15.970 1.508 -2.011 1.00 82.31 84 THR A O 1
ATOM 633 N N . GLY A 1 85 ? -15.130 0.315 -3.714 1.00 88.31 85 GLY A N 1
ATOM 634 C CA . GLY A 1 85 ? -13.727 0.451 -3.301 1.00 88.31 85 GLY A CA 1
ATOM 635 C C . GLY A 1 85 ? -13.283 -0.492 -2.177 1.00 88.31 85 GLY A C 1
ATOM 636 O O . GLY A 1 85 ? -12.386 -0.142 -1.421 1.00 88.31 85 GLY A O 1
ATOM 637 N N . ASN A 1 86 ? -13.890 -1.677 -2.058 1.00 94.19 86 ASN A N 1
ATOM 638 C CA . ASN A 1 86 ? -13.487 -2.653 -1.042 1.00 94.19 86 ASN A CA 1
ATOM 639 C C . ASN A 1 86 ? -12.190 -3.384 -1.427 1.00 94.19 86 ASN A C 1
ATOM 641 O O . ASN A 1 86 ? -11.992 -3.757 -2.587 1.00 94.19 86 ASN A O 1
ATOM 645 N N . ILE A 1 87 ? -11.339 -3.630 -0.433 1.00 95.31 87 ILE A N 1
ATOM 646 C CA . ILE A 1 87 ? -10.032 -4.278 -0.541 1.00 95.31 87 ILE A CA 1
ATOM 647 C C . ILE A 1 87 ? -10.078 -5.598 0.227 1.00 95.31 87 ILE A C 1
ATOM 649 O O . ILE A 1 87 ? -10.497 -5.641 1.381 1.00 95.31 87 ILE A O 1
ATOM 653 N N . GLN A 1 88 ? -9.607 -6.675 -0.398 1.00 94.44 88 GLN A N 1
ATOM 654 C CA . GLN A 1 88 ? -9.449 -7.974 0.250 1.00 94.44 88 GLN A CA 1
ATOM 655 C C . GLN A 1 88 ? -7.969 -8.351 0.279 1.00 94.44 88 GLN A C 1
ATOM 657 O O . GLN A 1 88 ? -7.318 -8.386 -0.767 1.00 94.44 88 GLN A O 1
ATOM 662 N N . VAL A 1 89 ? -7.459 -8.657 1.468 1.00 95.44 89 VAL A N 1
ATOM 663 C CA . VAL A 1 89 ? -6.075 -9.077 1.702 1.00 95.44 89 VAL A CA 1
ATOM 664 C C . VAL A 1 89 ? -6.075 -10.554 2.090 1.00 95.44 89 VAL A C 1
ATOM 666 O O . VAL A 1 89 ? -6.799 -10.955 3.005 1.00 95.44 89 VAL A O 1
ATOM 669 N N . ASN A 1 90 ? -5.294 -11.356 1.363 1.00 88.88 90 ASN A N 1
ATOM 670 C CA . ASN A 1 90 ? -5.277 -12.821 1.438 1.00 88.88 90 ASN A CA 1
ATOM 671 C C . ASN A 1 90 ? -3.897 -13.371 1.759 1.00 88.88 90 ASN A C 1
ATOM 673 O O . ASN A 1 90 ? -2.913 -12.719 1.347 1.00 88.88 90 ASN A O 1
#

Foldseek 3Di:
DQLVCVVVVNADPQLVVQCVVCVVQEDEDPPDDPSVVSVVSGDDDVDDDDDDDPPVCVVVVVVVCVVVVNPDDDDPDDDPDDDDRHYYHD

pLDDT: mean 94.11, std 3.45, range [80.19, 97.75]

Radius of gyration: 15.43 Å; chains: 1; bounding box: 34×26×40 Å

Sequence (90 aa):
RAEELAEEGLLPAGAYRNREYIEGHIQIRDNLRQASVDLLFDPQTSGGLLIAVPEERGGRLLAGLEQAGLANCRVVGRVLGSGTGNIQVN

Secondary structure (DSSP, 8-state):
-HHHHHHTT---HHHHHHHHHHTTTEEE-TTS-HHHHHHTT---TT--------HHHHHHHHHHHHHTT-TT--------SSSS--EEE-